Protein AF-A0A6B3C9T1-F1 (afdb_monomer)

Solvent-accessible surface area (backbone atoms only — not comparable to full-atom values): 7913 Å² total; per-residue (Å²): 84,86,90,52,29,87,85,34,70,77,34,71,49,94,44,72,63,60,26,38,49,38,34,28,74,73,63,78,34,58,59,70,58,34,50,51,48,46,54,33,49,55,52,54,52,50,53,42,51,56,54,20,61,54,88,68,38,98,55,88,71,81,70,85,52,65,68,58,32,33,52,51,16,42,76,73,69,35,74,89,51,18,45,64,53,40,55,50,52,50,51,52,36,52,54,50,50,49,54,49,48,44,56,72,65,45,45,64,54,49,52,57,52,51,76,64,55,90,85,74,68,90,74,54,81,82,73,49,55,79,64,50,58,77,79,100

InterPro domains:
  IPR013546 PII-uridylyltransferase/Glutamine-synthetase adenylyltransferase [PF08335] (13-105)
  IPR023057 Bifunctional glutamine synthetase adenylyltransferase/adenylyl-removing enzyme [PTHR30621] (1-122)

Radius of gyration: 20.36 Å; Cα contacts (8 Å, |Δi|>4): 92; chains: 1; bounding box: 58×29×45 Å

Secondary structure (DSSP, 8-state):
-HHHHTT-GGG--SSHHHHHHHHHHTTSS-HHHHHHHHHHHHHHHHHHHHHHHGGG----SPP-SHHHHHHHHHHTT--SSHHHHHHHHHHHHHHHHHHHHIIIIIHHHHHHHHTT-SSS----TTTSHHHHTT--

Organism: NCBI:txid2706042

Structure (mmCIF, N/CA/C/O backbone):
data_AF-A0A6B3C9T1-F1
#
_entry.id   AF-A0A6B3C9T1-F1
#
loop_
_atom_site.group_PDB
_atom_site.id
_atom_site.type_symbol
_atom_site.label_atom_id
_atom_site.label_alt_id
_atom_site.label_comp_id
_atom_site.label_asym_id
_atom_site.label_entity_id
_atom_site.label_seq_id
_atom_site.pdbx_PDB_ins_code
_atom_site.Cartn_x
_atom_site.Cartn_y
_atom_site.Cartn_z
_atom_site.occupancy
_atom_site.B_iso_or_equiv
_atom_site.auth_seq_id
_atom_site.auth_comp_id
_atom_site.auth_asym_id
_atom_site.auth_atom_id
_atom_site.pdbx_PDB_model_num
ATOM 1 N N . GLN A 1 1 ? 9.667 4.257 -12.855 1.00 81.25 1 GLN A N 1
ATOM 2 C CA . GLN A 1 1 ? 8.998 4.942 -13.982 1.00 81.25 1 GLN A CA 1
ATOM 3 C C . GLN A 1 1 ? 9.862 6.063 -14.539 1.00 81.25 1 GLN A C 1
ATOM 5 O O . GLN A 1 1 ? 10.188 5.973 -15.702 1.00 81.25 1 GLN A O 1
ATOM 10 N N . LEU A 1 2 ? 10.322 7.045 -13.754 1.00 86.19 2 LEU A N 1
ATOM 11 C CA . LEU A 1 2 ? 11.161 8.137 -14.290 1.00 86.19 2 LEU A CA 1
ATOM 12 C C . LEU A 1 2 ? 12.469 7.658 -14.953 1.00 86.19 2 LEU A C 1
ATOM 14 O O . LEU A 1 2 ? 12.787 8.095 -16.049 1.00 86.19 2 LEU A O 1
ATOM 18 N N . VAL A 1 3 ? 13.169 6.702 -14.334 1.00 84.56 3 VAL A N 1
ATOM 19 C CA . VAL A 1 3 ? 14.456 6.189 -14.848 1.00 84.56 3 VAL A CA 1
ATOM 20 C C . VAL A 1 3 ? 14.301 5.383 -16.148 1.00 84.56 3 VAL A C 1
ATOM 22 O O . VAL A 1 3 ? 15.110 5.510 -17.058 1.00 84.56 3 VAL A O 1
ATOM 25 N N . HIS A 1 4 ? 13.257 4.556 -16.259 1.00 85.69 4 HIS A N 1
ATOM 26 C CA . HIS A 1 4 ? 13.104 3.601 -17.371 1.00 85.69 4 HIS A CA 1
ATOM 27 C C . HIS A 1 4 ? 12.001 3.974 -18.374 1.00 85.69 4 HIS A C 1
ATOM 29 O O . HIS A 1 4 ? 12.004 3.482 -19.494 1.00 85.69 4 HIS A O 1
ATOM 35 N N . GLY A 1 5 ? 11.081 4.872 -18.014 1.00 85.88 5 GLY A N 1
ATOM 36 C CA . GLY A 1 5 ? 9.892 5.207 -18.807 1.00 85.88 5 GLY A CA 1
ATOM 37 C C . GLY A 1 5 ? 10.214 5.904 -20.126 1.00 85.88 5 GLY A C 1
ATOM 38 O O . GLY A 1 5 ? 9.506 5.724 -21.109 1.00 85.88 5 GLY A O 1
ATOM 39 N N . ARG A 1 6 ? 11.354 6.607 -20.201 1.00 88.38 6 ARG A N 1
ATOM 40 C CA . ARG A 1 6 ? 11.853 7.153 -21.472 1.00 88.38 6 ARG A CA 1
ATOM 41 C C . ARG A 1 6 ? 12.095 6.058 -22.520 1.00 88.38 6 ARG A C 1
ATOM 43 O O . ARG A 1 6 ? 11.880 6.309 -23.700 1.00 88.38 6 ARG A O 1
ATOM 50 N N . GLY A 1 7 ? 12.581 4.890 -22.093 1.00 86.75 7 GLY A N 1
ATOM 51 C CA . GLY A 1 7 ? 12.882 3.754 -22.970 1.00 86.75 7 GLY A CA 1
ATOM 52 C C . GLY A 1 7 ? 11.755 2.726 -23.069 1.00 86.75 7 GLY A C 1
ATOM 53 O O . GLY A 1 7 ? 11.770 1.911 -23.984 1.00 86.75 7 GLY A O 1
ATOM 54 N N . ASP A 1 8 ? 10.784 2.770 -22.156 1.00 90.06 8 ASP A N 1
ATOM 55 C CA . ASP A 1 8 ? 9.670 1.829 -22.096 1.00 90.06 8 ASP A CA 1
ATOM 56 C C . ASP A 1 8 ? 8.362 2.539 -21.708 1.00 90.06 8 ASP A C 1
ATOM 58 O O . ASP A 1 8 ? 8.074 2.796 -20.534 1.00 90.06 8 ASP A O 1
ATOM 62 N N . ALA A 1 9 ? 7.537 2.825 -22.719 1.00 93.12 9 ALA A N 1
ATOM 63 C CA . ALA A 1 9 ? 6.251 3.495 -22.548 1.00 93.12 9 ALA A CA 1
ATOM 64 C C . ALA A 1 9 ? 5.215 2.647 -21.789 1.00 93.12 9 ALA A C 1
ATOM 66 O O . ALA A 1 9 ? 4.251 3.206 -21.260 1.00 93.12 9 ALA A O 1
ATOM 67 N N . THR A 1 10 ? 5.403 1.324 -21.677 1.00 91.94 10 THR A N 1
ATOM 68 C CA . THR A 1 10 ? 4.509 0.468 -20.875 1.00 91.94 10 THR A CA 1
ATOM 69 C C . THR A 1 10 ? 4.567 0.827 -19.388 1.00 91.94 10 THR A C 1
ATOM 71 O O . THR A 1 10 ? 3.633 0.556 -18.633 1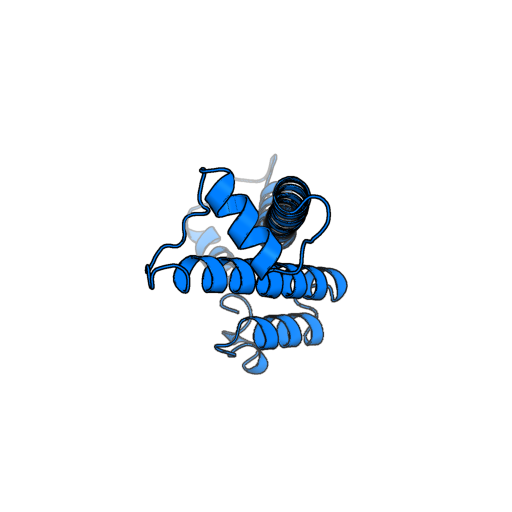.00 91.94 10 THR A O 1
ATOM 74 N N . LEU A 1 11 ? 5.627 1.527 -18.968 1.00 92.12 11 LEU A N 1
ATOM 75 C CA . LEU A 1 11 ? 5.794 2.025 -17.612 1.00 92.12 11 LEU A CA 1
ATOM 76 C C . LEU A 1 11 ? 5.040 3.334 -17.345 1.00 92.12 11 LEU A C 1
ATOM 78 O O . LEU A 1 11 ? 5.123 3.826 -16.226 1.00 92.12 11 LEU A O 1
ATOM 82 N N . HIS A 1 12 ? 4.307 3.922 -18.294 1.00 93.56 12 HIS A N 1
ATOM 83 C CA . HIS A 1 12 ? 3.586 5.195 -18.107 1.00 93.56 12 HIS A CA 1
ATOM 84 C C . HIS A 1 12 ? 2.187 5.043 -17.486 1.00 93.56 12 HIS A C 1
ATOM 86 O O . HIS A 1 12 ? 1.259 5.775 -17.825 1.00 93.56 12 HIS A O 1
ATOM 92 N N . SER A 1 13 ? 2.018 4.109 -16.549 1.00 93.62 13 SER A N 1
ATOM 93 C CA . SER A 1 13 ? 0.766 4.006 -15.796 1.00 93.62 13 SER A CA 1
ATOM 94 C C . SER A 1 13 ? 0.669 5.064 -14.693 1.00 93.62 13 SER A C 1
ATOM 96 O O . SER A 1 13 ? 1.599 5.247 -13.905 1.00 93.6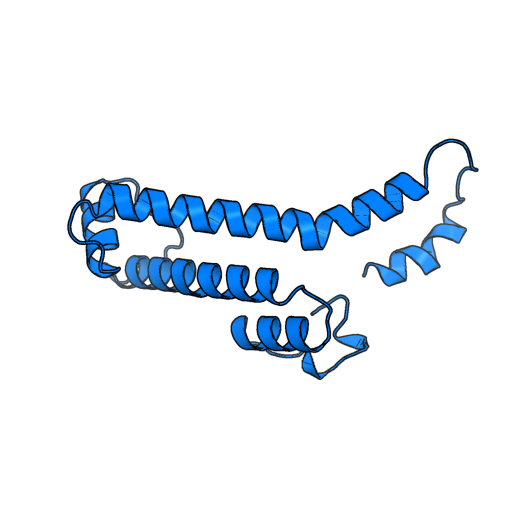2 13 SER A O 1
ATOM 98 N N . GLY A 1 14 ? -0.492 5.715 -14.588 1.00 93.00 14 GLY A N 1
ATOM 99 C CA . GLY A 1 14 ? -0.845 6.564 -13.445 1.00 93.00 14 GLY A CA 1
ATOM 100 C C . GLY A 1 14 ? -1.281 5.779 -12.202 1.00 93.00 14 GLY A C 1
ATOM 101 O O . GLY A 1 14 ? -1.432 6.364 -11.130 1.00 93.00 14 GLY A O 1
ATOM 102 N N . THR A 1 15 ? -1.492 4.464 -12.313 1.00 95.75 15 THR A N 1
ATOM 103 C CA . THR A 1 15 ? -1.889 3.613 -11.186 1.00 95.75 15 THR A CA 1
ATOM 104 C C . THR A 1 15 ? -0.661 2.904 -10.612 1.00 95.75 15 THR A C 1
ATOM 106 O O . THR A 1 15 ? 0.158 2.324 -11.327 1.00 95.75 15 THR A O 1
ATOM 109 N N . THR A 1 16 ? -0.518 2.922 -9.285 1.00 95.75 16 THR A N 1
ATOM 110 C CA . THR A 1 16 ? 0.647 2.313 -8.626 1.00 95.75 16 THR A CA 1
ATOM 111 C C . THR A 1 16 ? 0.725 0.805 -8.866 1.00 95.75 16 THR A C 1
ATOM 113 O O . THR A 1 16 ? 1.813 0.270 -9.054 1.00 95.75 16 THR A O 1
ATOM 116 N N . LEU A 1 17 ? -0.414 0.107 -8.864 1.00 97.38 17 LEU A N 1
ATOM 117 C CA . LEU A 1 17 ? -0.436 -1.349 -9.012 1.00 97.38 17 LEU A CA 1
ATOM 118 C C . LEU A 1 17 ? -0.115 -1.794 -10.443 1.00 97.38 17 LEU A C 1
ATOM 120 O O . LEU A 1 17 ? 0.667 -2.731 -10.599 1.00 97.38 17 LEU A O 1
ATOM 124 N N . ASP A 1 18 ? -0.627 -1.106 -11.468 1.00 97.25 18 ASP A N 1
ATOM 125 C CA . ASP A 1 18 ? -0.290 -1.460 -12.853 1.00 97.25 18 ASP A CA 1
ATOM 126 C C . ASP A 1 18 ? 1.163 -1.093 -13.159 1.00 97.25 18 ASP A C 1
ATOM 128 O O . ASP A 1 18 ? 1.864 -1.853 -13.820 1.00 97.25 18 ASP A O 1
ATOM 132 N N . ALA A 1 19 ? 1.660 0.021 -12.607 1.00 95.81 19 ALA A N 1
ATOM 133 C CA . ALA A 1 19 ? 3.070 0.380 -12.705 1.00 95.81 19 ALA A CA 1
ATOM 134 C C . ALA A 1 19 ? 3.984 -0.686 -12.078 1.00 95.81 19 ALA A C 1
ATOM 136 O O . ALA A 1 19 ? 4.986 -1.062 -12.683 1.00 95.81 19 ALA A O 1
ATOM 137 N N . LEU A 1 20 ? 3.648 -1.205 -10.889 1.00 96.25 20 LEU A N 1
ATOM 138 C CA . LEU A 1 20 ? 4.401 -2.295 -10.255 1.00 96.25 20 LEU A CA 1
ATOM 139 C C . LEU A 1 20 ? 4.362 -3.579 -11.089 1.00 96.25 20 LEU A C 1
ATOM 141 O O . LEU A 1 20 ? 5.378 -4.265 -11.195 1.00 96.25 20 LEU A O 1
ATOM 145 N N . HIS A 1 21 ? 3.216 -3.891 -11.697 1.00 96.56 21 HIS A N 1
ATOM 146 C CA . HIS A 1 21 ? 3.086 -5.043 -12.583 1.00 96.56 21 HIS A CA 1
ATOM 147 C C . HIS A 1 21 ? 3.954 -4.893 -13.841 1.00 96.56 21 HIS A C 1
ATOM 149 O O . HIS A 1 21 ? 4.725 -5.798 -14.154 1.00 96.56 21 HIS A O 1
ATOM 155 N N . ALA A 1 22 ? 3.906 -3.736 -14.506 1.00 95.88 22 ALA A N 1
ATOM 156 C CA . ALA A 1 22 ? 4.721 -3.448 -15.685 1.00 95.88 22 ALA A CA 1
ATO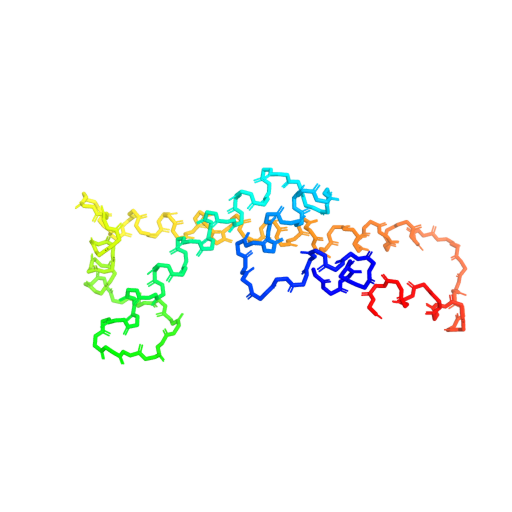M 157 C C . ALA A 1 22 ? 6.226 -3.467 -15.364 1.00 95.88 22 ALA A C 1
ATOM 159 O O . ALA A 1 22 ? 7.008 -4.091 -16.077 1.00 95.88 22 ALA A O 1
ATOM 160 N N . LEU A 1 23 ? 6.634 -2.880 -14.231 1.00 94.06 23 LEU A N 1
ATOM 161 C CA . LEU A 1 23 ? 8.023 -2.924 -13.759 1.00 94.06 23 LEU A CA 1
ATOM 162 C C . LEU A 1 23 ? 8.515 -4.357 -13.515 1.00 94.06 23 LEU A C 1
ATOM 164 O O . LEU A 1 23 ? 9.671 -4.664 -13.801 1.00 94.06 23 LEU A O 1
ATOM 168 N N . ALA A 1 24 ? 7.655 -5.232 -12.991 1.00 96.00 24 ALA A N 1
ATOM 169 C CA . ALA A 1 24 ? 7.988 -6.636 -12.782 1.00 96.00 24 ALA A CA 1
ATOM 170 C C . ALA A 1 24 ? 8.048 -7.426 -14.097 1.00 96.00 24 ALA A C 1
ATOM 172 O O . ALA A 1 24 ? 8.931 -8.268 -14.267 1.00 96.00 24 ALA A O 1
ATOM 173 N N . ALA A 1 25 ? 7.127 -7.150 -15.024 1.00 94.94 25 ALA A N 1
ATOM 174 C CA . ALA A 1 25 ? 7.082 -7.776 -16.342 1.00 94.94 25 ALA A CA 1
ATOM 175 C C . ALA A 1 25 ? 8.312 -7.413 -17.190 1.00 94.94 25 ALA A C 1
ATOM 177 O O . ALA A 1 25 ? 8.908 -8.294 -17.802 1.00 94.94 25 ALA A O 1
ATOM 178 N N . GLY A 1 26 ? 8.742 -6.147 -17.150 1.00 91.31 26 GLY A N 1
ATOM 179 C CA . GLY A 1 26 ? 9.958 -5.662 -17.812 1.00 91.31 26 GLY A CA 1
ATOM 180 C C . GLY A 1 26 ? 11.265 -6.018 -17.093 1.00 91.31 26 GLY A C 1
ATOM 181 O O . GLY A 1 26 ? 12.339 -5.638 -17.545 1.00 91.31 26 GLY A O 1
ATOM 182 N N . GLY A 1 27 ? 11.204 -6.726 -15.958 1.00 90.88 27 GLY A N 1
ATOM 183 C CA . GLY A 1 27 ? 12.387 -7.154 -15.204 1.00 90.88 27 GLY A CA 1
ATOM 184 C C . GLY A 1 27 ? 13.105 -6.047 -14.421 1.00 90.88 27 GLY A C 1
ATOM 185 O O . GLY A 1 27 ? 14.130 -6.318 -13.802 1.00 90.88 27 GLY A O 1
ATOM 186 N N . TYR A 1 28 ? 12.565 -4.825 -14.389 1.00 90.38 28 TYR A N 1
ATOM 187 C CA . TYR A 1 28 ? 13.129 -3.688 -13.649 1.00 90.38 28 TYR A CA 1
ATOM 188 C C . TYR A 1 28 ? 13.038 -3.861 -12.128 1.00 90.38 28 TYR A C 1
ATOM 190 O O . TYR A 1 28 ? 13.850 -3.323 -11.379 1.00 90.38 28 TYR A O 1
ATOM 198 N N . VAL A 1 29 ? 12.032 -4.603 -11.659 1.00 92.44 29 VAL A N 1
ATOM 199 C CA . VAL A 1 29 ? 11.846 -4.958 -10.248 1.00 92.44 29 VAL A CA 1
ATOM 200 C C . VAL A 1 29 ? 11.619 -6.462 -10.152 1.00 92.44 29 VAL A C 1
ATOM 202 O O . VAL A 1 29 ? 10.876 -7.043 -10.940 1.00 92.44 29 VAL A O 1
ATOM 205 N N . GLY A 1 30 ? 12.232 -7.118 -9.164 1.00 93.69 30 GLY A N 1
ATOM 206 C CA . GLY A 1 30 ? 11.996 -8.542 -8.932 1.00 93.69 30 GLY A CA 1
ATOM 207 C C . GLY A 1 30 ? 10.515 -8.822 -8.653 1.00 93.69 30 GLY A C 1
ATOM 208 O O . GLY A 1 30 ? 9.892 -8.120 -7.860 1.00 93.69 30 GLY A O 1
ATOM 209 N N . ARG A 1 31 ? 9.944 -9.875 -9.254 1.00 96.12 31 ARG A N 1
ATOM 210 C CA . ARG A 1 31 ? 8.511 -10.217 -9.104 1.00 96.12 31 ARG A CA 1
ATOM 211 C C . ARG A 1 31 ? 8.063 -10.306 -7.641 1.00 96.12 31 ARG A C 1
ATOM 213 O O . ARG A 1 31 ? 7.014 -9.780 -7.284 1.00 96.12 31 ARG A O 1
ATOM 220 N N . THR A 1 32 ? 8.886 -10.915 -6.787 1.00 97.06 32 THR A N 1
ATOM 221 C CA . THR A 1 32 ? 8.632 -11.020 -5.342 1.00 97.06 32 THR A CA 1
ATOM 222 C C . THR A 1 32 ? 8.618 -9.656 -4.650 1.00 97.06 32 THR A C 1
ATOM 224 O O . THR A 1 32 ? 7.782 -9.417 -3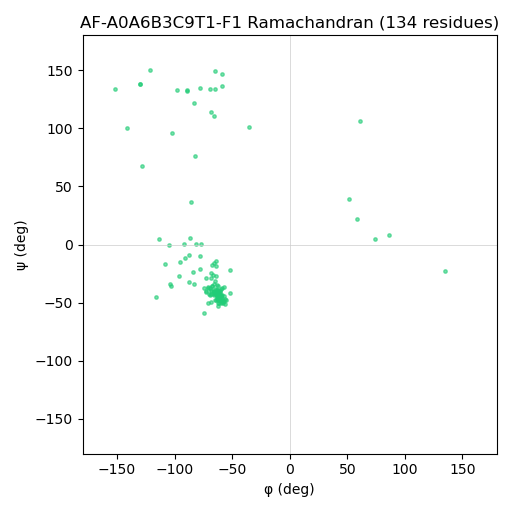.782 1.00 97.06 32 THR A O 1
ATOM 227 N N . ASP A 1 33 ? 9.515 -8.750 -5.040 1.00 96.31 33 ASP A N 1
ATOM 228 C CA . ASP A 1 33 ? 9.585 -7.398 -4.479 1.00 96.31 33 ASP A CA 1
ATOM 229 C C . ASP A 1 33 ? 8.377 -6.562 -4.924 1.00 96.31 33 ASP A C 1
ATOM 231 O O . ASP A 1 33 ? 7.760 -5.882 -4.106 1.00 96.31 33 ASP A O 1
ATOM 235 N N . ALA A 1 34 ? 7.990 -6.661 -6.201 1.00 96.69 34 ALA A N 1
ATOM 236 C CA . ALA A 1 34 ? 6.807 -5.994 -6.737 1.00 96.69 34 ALA A CA 1
ATOM 237 C C . ALA A 1 34 ? 5.517 -6.485 -6.061 1.00 96.69 34 ALA A C 1
ATOM 239 O O . ALA A 1 34 ? 4.672 -5.669 -5.690 1.00 96.69 34 ALA A O 1
ATOM 240 N N . ALA A 1 35 ? 5.387 -7.796 -5.830 1.00 97.69 35 ALA A N 1
ATOM 241 C CA . ALA A 1 35 ? 4.269 -8.363 -5.079 1.00 97.69 35 ALA A CA 1
ATOM 242 C C . ALA A 1 35 ? 4.220 -7.824 -3.638 1.00 97.69 35 ALA A C 1
ATOM 244 O O . ALA A 1 35 ? 3.180 -7.330 -3.205 1.00 97.69 35 ALA A O 1
ATOM 245 N N . GLN A 1 36 ? 5.356 -7.811 -2.926 1.00 98.00 36 GLN A N 1
ATOM 246 C CA . GLN A 1 36 ? 5.433 -7.263 -1.565 1.00 98.00 36 GLN A CA 1
ATOM 247 C C . GLN A 1 36 ? 5.081 -5.768 -1.502 1.00 98.00 36 GLN A C 1
ATOM 249 O O . GLN A 1 36 ? 4.379 -5.344 -0.579 1.00 98.00 36 GLN A O 1
ATOM 254 N N . LEU A 1 37 ? 5.537 -4.967 -2.472 1.00 98.06 37 LEU A N 1
ATOM 255 C CA . LEU A 1 37 ? 5.148 -3.558 -2.588 1.00 98.06 37 LEU A CA 1
ATOM 256 C C . LEU A 1 37 ? 3.651 -3.410 -2.868 1.00 98.06 37 LEU A C 1
ATOM 258 O O . LEU A 1 37 ? 3.005 -2.559 -2.259 1.00 98.06 37 LEU A O 1
ATOM 262 N N . GLY A 1 38 ? 3.086 -4.252 -3.736 1.00 98.31 38 GLY A N 1
ATOM 263 C CA . GLY A 1 38 ? 1.655 -4.263 -4.031 1.00 98.31 38 GL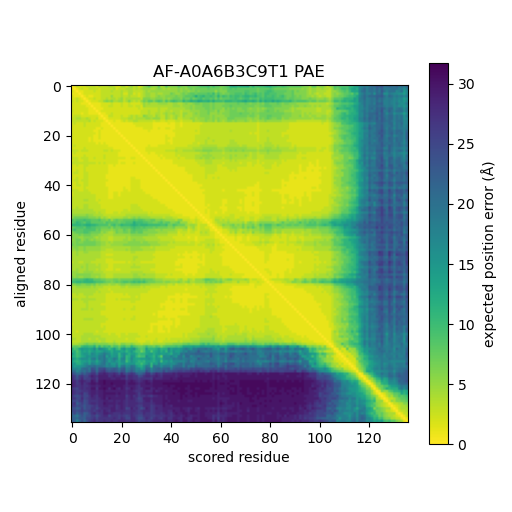Y A CA 1
ATOM 264 C C . GLY A 1 38 ? 0.806 -4.573 -2.797 1.00 98.31 38 GLY A C 1
ATOM 265 O O . GLY A 1 38 ? -0.177 -3.881 -2.531 1.00 98.31 38 GLY A O 1
ATOM 266 N N . ASP A 1 39 ? 1.204 -5.565 -2.004 1.00 98.31 39 ASP A N 1
ATOM 267 C CA . ASP A 1 39 ? 0.510 -5.929 -0.764 1.00 98.31 39 ASP A CA 1
ATOM 268 C C . ASP A 1 39 ? 0.591 -4.816 0.282 1.00 98.31 39 ASP A C 1
ATOM 270 O O . ASP A 1 39 ? -0.415 -4.462 0.903 1.00 98.31 39 ASP A O 1
ATOM 274 N N . ALA A 1 40 ? 1.770 -4.208 0.444 1.00 98.38 40 ALA A N 1
ATOM 275 C CA . ALA A 1 40 ? 1.938 -3.063 1.330 1.00 98.38 40 ALA A CA 1
ATOM 276 C C . ALA A 1 40 ? 1.110 -1.856 0.880 1.00 98.38 40 ALA A C 1
ATOM 278 O O . ALA A 1 40 ? 0.442 -1.241 1.709 1.00 98.38 40 ALA A O 1
ATOM 279 N N . TYR A 1 41 ? 1.093 -1.548 -0.419 1.00 98.19 41 TYR A N 1
ATOM 280 C CA . TYR A 1 41 ? 0.290 -0.462 -0.973 1.00 98.19 41 TYR A CA 1
ATOM 281 C C . TYR A 1 41 ? -1.199 -0.661 -0.679 1.00 98.19 41 TYR A C 1
ATOM 283 O O . TYR A 1 41 ? -1.842 0.240 -0.143 1.00 98.19 41 TYR A O 1
ATOM 291 N N . ARG A 1 42 ? -1.747 -1.853 -0.956 1.00 98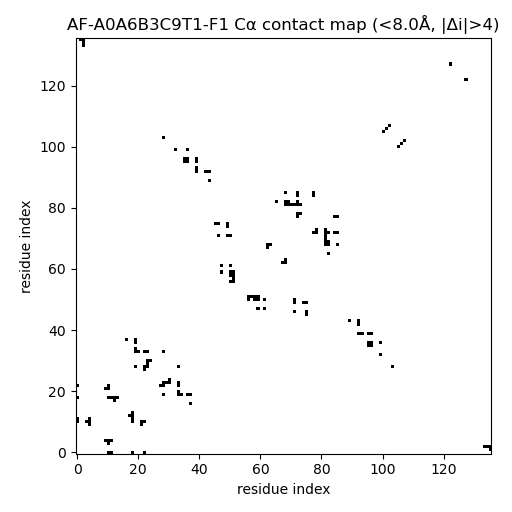.31 42 ARG A N 1
ATOM 292 C CA . ARG A 1 42 ? -3.163 -2.161 -0.690 1.00 98.31 42 ARG A CA 1
ATOM 293 C C . ARG A 1 42 ? -3.510 -2.014 0.788 1.00 98.31 42 ARG A C 1
ATOM 295 O O . ARG A 1 42 ? -4.532 -1.406 1.109 1.00 98.31 42 ARG A O 1
ATOM 302 N N . PHE A 1 43 ? -2.661 -2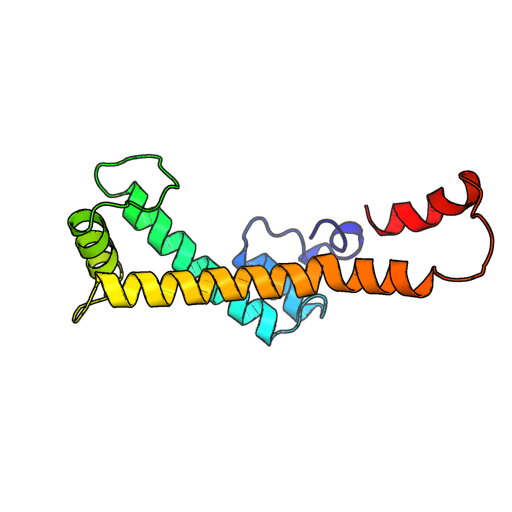.527 1.679 1.00 98.38 43 PHE A N 1
ATOM 303 C CA . PHE A 1 43 ? -2.863 -2.405 3.122 1.00 98.38 43 PHE A CA 1
ATOM 304 C C . PHE A 1 43 ? -2.849 -0.940 3.576 1.00 98.38 43 PHE A C 1
ATOM 306 O O . PHE A 1 43 ? -3.802 -0.485 4.208 1.00 98.38 43 PHE A O 1
ATOM 313 N N . LEU A 1 44 ? -1.800 -0.190 3.223 1.00 97.38 44 LEU A N 1
ATOM 314 C CA . LEU A 1 44 ? -1.609 1.193 3.667 1.00 97.38 44 LEU A CA 1
ATOM 315 C C . LEU A 1 44 ? -2.684 2.126 3.098 1.00 97.38 44 LEU A C 1
ATOM 317 O O . LEU A 1 44 ? -3.227 2.942 3.838 1.00 97.38 44 LEU A O 1
ATOM 321 N N . ARG A 1 45 ? -3.062 1.963 1.823 1.00 97.50 45 ARG A N 1
ATOM 322 C CA . ARG A 1 45 ? -4.160 2.731 1.215 1.00 97.50 45 ARG A CA 1
ATOM 323 C C . ARG A 1 45 ? -5.506 2.408 1.844 1.00 97.50 45 ARG A C 1
ATOM 325 O O . ARG A 1 45 ? -6.276 3.323 2.110 1.00 97.50 45 ARG A O 1
ATOM 332 N N . SER A 1 46 ? -5.771 1.136 2.146 1.00 97.56 46 SER A N 1
ATOM 333 C CA . SER A 1 46 ? -6.989 0.754 2.869 1.00 97.56 46 SER A CA 1
ATOM 334 C C . SER A 1 46 ? -7.024 1.390 4.257 1.00 97.56 46 SER A C 1
ATOM 336 O O . SER A 1 46 ? -8.037 1.968 4.636 1.00 97.56 46 SER A O 1
ATOM 338 N N . MET A 1 47 ? -5.917 1.329 5.002 1.00 97.25 47 MET A N 1
ATOM 339 C CA . MET A 1 47 ? -5.793 1.944 6.326 1.00 97.25 47 MET A CA 1
ATOM 340 C C . MET A 1 47 ? -6.046 3.455 6.270 1.00 97.25 47 MET A C 1
ATOM 342 O O . MET A 1 47 ? -6.864 3.969 7.029 1.00 97.25 47 MET A O 1
ATOM 346 N N . GLU A 1 48 ? -5.407 4.150 5.329 1.00 96.81 48 GLU A N 1
ATOM 347 C CA . GLU A 1 48 ? -5.595 5.581 5.091 1.00 96.81 48 GLU A CA 1
ATOM 348 C C . GLU A 1 48 ? -7.054 5.920 4.764 1.00 96.81 48 GLU A C 1
ATOM 350 O O . GLU A 1 48 ? -7.629 6.820 5.371 1.00 96.81 48 GLU A O 1
ATOM 355 N N . HIS A 1 49 ? -7.693 5.170 3.863 1.00 96.94 49 HIS A N 1
ATOM 356 C CA . HIS A 1 49 ? -9.104 5.381 3.532 1.00 96.94 49 HIS A CA 1
ATOM 357 C C . HIS A 1 49 ? -10.010 5.190 4.748 1.00 96.94 49 HIS A C 1
ATOM 359 O O . HIS A 1 49 ? -10.933 5.975 4.949 1.00 96.94 49 HIS A O 1
ATOM 365 N N . ARG A 1 50 ? -9.747 4.193 5.603 1.00 96.69 50 ARG A N 1
ATOM 366 C CA . ARG A 1 50 ? -10.517 3.989 6.844 1.00 96.69 50 ARG A CA 1
ATOM 367 C C . ARG A 1 50 ? -10.302 5.104 7.861 1.00 96.69 50 ARG A C 1
ATOM 369 O O . ARG A 1 50 ? -11.253 5.481 8.546 1.00 96.69 50 ARG A O 1
ATOM 376 N N . ILE A 1 51 ? -9.089 5.648 7.940 1.00 96.00 51 ILE A N 1
ATOM 377 C CA . ILE A 1 51 ? -8.793 6.834 8.747 1.00 96.00 51 ILE A CA 1
ATOM 378 C C . ILE A 1 51 ? -9.587 8.035 8.222 1.00 96.00 51 ILE A C 1
ATOM 380 O O . ILE A 1 51 ? -10.244 8.715 9.005 1.00 96.00 51 ILE A O 1
ATOM 384 N N . GLN A 1 52 ? -9.581 8.261 6.908 1.00 95.88 52 GLN A N 1
ATOM 385 C CA . GLN A 1 52 ? -10.221 9.427 6.300 1.00 95.88 52 GLN A CA 1
ATOM 386 C C . GLN A 1 52 ? -11.750 9.371 6.347 1.00 95.88 52 GLN A C 1
ATOM 388 O O . GLN A 1 52 ? -12.409 10.383 6.585 1.00 95.88 52 GLN A O 1
ATOM 393 N N . LEU A 1 53 ? -12.332 8.183 6.166 1.00 95.31 53 LEU A N 1
ATOM 394 C CA . LEU A 1 53 ? -13.779 7.983 6.267 1.00 95.31 53 LEU A CA 1
ATOM 395 C C . LEU A 1 53 ? -14.297 8.245 7.685 1.00 95.31 53 LEU A C 1
ATOM 397 O O . LEU A 1 53 ? -15.423 8.715 7.856 1.00 95.31 53 LEU A O 1
ATOM 401 N N . TYR A 1 54 ? -13.486 7.986 8.713 1.00 93.12 54 TYR A N 1
ATOM 402 C CA . TYR A 1 54 ? -13.884 8.284 10.080 1.00 93.12 54 TYR A CA 1
ATOM 403 C C . TYR A 1 54 ? -13.968 9.796 10.303 1.00 93.12 54 TYR A C 1
ATOM 405 O O . TYR A 1 54 ? -12.969 10.514 10.276 1.00 93.12 54 TYR A O 1
ATOM 413 N N . ARG A 1 55 ? -15.191 10.281 10.545 1.00 91.31 55 ARG A N 1
ATOM 414 C CA . ARG A 1 55 ? -15.512 11.713 10.682 1.00 91.31 55 ARG A CA 1
ATOM 415 C C . ARG A 1 55 ? -15.147 12.551 9.445 1.00 91.31 55 ARG A C 1
ATOM 417 O O . ARG A 1 55 ? -14.994 13.761 9.579 1.00 91.31 55 ARG A O 1
ATOM 424 N N . LEU A 1 56 ? -15.016 11.919 8.271 1.00 92.44 56 LEU A N 1
ATOM 425 C CA . LEU A 1 56 ? -14.751 12.571 6.979 1.00 92.44 56 LEU A CA 1
ATOM 426 C C . LEU A 1 56 ? -13.548 13.534 7.010 1.00 92.44 56 LEU A C 1
ATOM 428 O O . LEU A 1 56 ? -13.577 14.621 6.430 1.00 92.44 56 LEU A O 1
ATOM 432 N N . ARG A 1 57 ? -12.480 13.150 7.718 1.00 88.12 57 ARG A N 1
ATOM 433 C CA . ARG A 1 57 ? -11.279 13.978 7.876 1.00 88.12 57 ARG A CA 1
ATOM 434 C C . ARG A 1 57 ? -10.283 13.702 6.759 1.00 88.12 57 ARG A C 1
ATOM 436 O O . ARG A 1 57 ? -9.901 12.563 6.528 1.00 88.12 57 ARG A O 1
ATOM 443 N N . ARG A 1 58 ? -9.750 14.751 6.134 1.00 89.31 58 ARG A N 1
ATOM 444 C CA . ARG A 1 58 ? -8.586 14.634 5.241 1.00 89.31 58 ARG A CA 1
ATOM 445 C C . ARG A 1 58 ? -7.300 14.628 6.070 1.00 89.31 58 ARG A C 1
ATOM 447 O O . ARG A 1 58 ? -6.630 15.645 6.182 1.00 89.31 58 ARG A O 1
ATOM 454 N N . THR A 1 59 ? -7.006 13.499 6.709 1.00 91.56 59 THR A N 1
ATOM 455 C CA . THR A 1 59 ? -5.751 13.282 7.442 1.00 91.56 59 THR A CA 1
ATOM 456 C C . THR A 1 59 ? -5.007 12.076 6.882 1.00 91.56 59 THR A C 1
ATOM 458 O O . THR A 1 59 ? -5.617 11.133 6.376 1.00 91.56 59 THR A O 1
ATOM 461 N N . HIS A 1 60 ? -3.683 12.126 6.978 1.00 87.50 60 HIS A N 1
ATOM 462 C CA . HIS A 1 60 ? -2.779 11.029 6.626 1.00 87.50 60 HIS A CA 1
ATOM 463 C C . HIS A 1 60 ? -2.048 10.481 7.861 1.00 87.50 60 HIS A C 1
ATOM 465 O O . HIS A 1 60 ? -1.178 9.623 7.740 1.00 87.50 60 HIS A O 1
ATOM 471 N N . LEU A 1 61 ? -2.387 10.987 9.051 1.00 92.44 61 LEU A N 1
ATOM 472 C CA . LEU A 1 61 ? -1.793 10.562 10.311 1.00 92.44 61 LEU A CA 1
ATOM 473 C C . LEU A 1 61 ? -2.582 9.391 10.893 1.00 92.44 61 LEU A C 1
ATOM 475 O O . LEU A 1 61 ? -3.813 9.427 10.965 1.00 92.44 61 LEU A O 1
ATOM 479 N N . VAL A 1 62 ? -1.857 8.363 11.326 1.00 93.44 62 VAL A N 1
ATOM 480 C CA . VAL A 1 62 ? -2.429 7.276 12.121 1.00 93.44 62 VAL A CA 1
ATOM 481 C C . VAL A 1 62 ? -2.780 7.833 13.505 1.00 93.44 62 VAL A C 1
ATOM 483 O O . VAL A 1 62 ? -1.970 8.568 14.067 1.00 93.44 62 VAL A O 1
ATOM 486 N N . PRO A 1 63 ? -3.975 7.544 14.049 1.00 94.50 63 PRO A N 1
ATOM 487 C CA . PRO A 1 63 ? -4.347 8.013 15.380 1.00 94.50 63 PRO A CA 1
ATOM 488 C C . PRO A 1 63 ? -3.464 7.389 16.465 1.00 94.50 63 PRO A C 1
ATOM 490 O O . PRO A 1 63 ? -3.028 6.247 16.334 1.00 94.50 63 PRO A O 1
ATOM 493 N N . GLU A 1 64 ? -3.252 8.125 17.553 1.00 94.44 64 GLU A N 1
ATOM 494 C CA . GLU A 1 64 ? -2.490 7.654 18.720 1.00 94.44 64 GLU A CA 1
ATOM 495 C C . GLU A 1 64 ? -3.402 7.093 19.820 1.00 94.44 64 GLU A C 1
ATOM 497 O O . GLU A 1 64 ? -2.992 6.213 20.573 1.00 94.44 64 GLU A O 1
ATOM 502 N N . ASP A 1 65 ? -4.652 7.565 19.887 1.00 96.31 65 ASP A N 1
ATOM 503 C CA . ASP A 1 65 ? -5.637 7.096 20.860 1.00 96.31 65 ASP A CA 1
ATOM 504 C C . ASP A 1 65 ? -5.998 5.618 20.630 1.00 96.31 65 ASP A C 1
ATOM 506 O O . ASP A 1 65 ? -6.292 5.174 19.514 1.00 96.31 65 ASP A O 1
ATOM 510 N N . GLU A 1 66 ? -6.013 4.844 21.714 1.00 97.31 66 GLU A N 1
ATOM 511 C CA . GLU A 1 66 ? -6.229 3.401 21.657 1.00 97.31 66 GLU A CA 1
ATOM 512 C C . GLU A 1 66 ? -7.641 3.029 21.178 1.00 97.31 66 GLU A C 1
ATOM 514 O O . GLU A 1 66 ? -7.815 2.036 20.463 1.00 97.31 66 GLU A O 1
ATOM 519 N N . ASN A 1 67 ? -8.666 3.820 21.515 1.00 97.19 67 ASN A N 1
ATOM 520 C CA . ASN A 1 67 ? -10.027 3.566 21.039 1.00 97.19 67 ASN A CA 1
ATOM 521 C C . ASN A 1 67 ? -10.132 3.812 19.535 1.00 97.19 67 ASN A C 1
ATOM 523 O O . ASN A 1 67 ? -10.776 3.034 18.819 1.00 97.19 67 ASN A O 1
ATOM 527 N N . ASP A 1 68 ? -9.458 4.850 19.045 1.00 96.56 68 ASP A N 1
ATOM 528 C CA . ASP A 1 68 ? -9.359 5.124 17.619 1.00 96.56 68 ASP A CA 1
ATOM 529 C C . ASP A 1 68 ? -8.604 4.017 16.869 1.00 96.56 68 ASP A C 1
ATOM 531 O O . ASP A 1 68 ? -9.072 3.563 15.817 1.00 96.56 68 ASP A O 1
ATOM 535 N N . LEU A 1 69 ? -7.500 3.513 17.430 1.00 97.88 69 LEU A N 1
ATOM 536 C CA . LEU A 1 69 ? -6.768 2.364 16.887 1.00 97.88 69 LEU A CA 1
ATOM 537 C C . LEU A 1 69 ? -7.618 1.090 16.886 1.00 97.88 69 LEU A C 1
ATOM 539 O O . LEU A 1 69 ? -7.635 0.359 15.895 1.00 97.88 69 LEU A O 1
ATOM 543 N N . ARG A 1 70 ? -8.380 0.833 17.955 1.00 98.12 70 ARG A N 1
ATOM 544 C CA . ARG A 1 70 ? -9.274 -0.330 18.056 1.00 98.12 70 ARG A CA 1
ATOM 545 C C . ARG A 1 70 ? -10.367 -0.277 16.992 1.00 98.12 70 ARG A C 1
ATOM 547 O O . ARG A 1 70 ? -10.631 -1.288 16.337 1.00 98.12 70 ARG A O 1
ATOM 554 N N . ARG A 1 71 ? -10.986 0.892 16.782 1.00 97.44 71 ARG A N 1
ATOM 555 C CA . ARG A 1 71 ? -11.964 1.104 15.701 1.00 97.44 71 ARG A CA 1
ATOM 556 C C . ARG A 1 71 ? -11.322 0.859 14.338 1.00 97.44 71 ARG A C 1
ATOM 558 O O . ARG A 1 71 ? -11.905 0.151 13.516 1.00 97.44 71 ARG A O 1
ATOM 565 N N . LEU A 1 72 ? -10.144 1.434 14.098 1.00 97.75 72 LEU A N 1
ATOM 566 C CA . LEU A 1 72 ? -9.426 1.275 12.837 1.00 97.75 72 LEU A CA 1
ATOM 567 C C . LEU A 1 72 ? -9.117 -0.201 12.564 1.00 97.75 72 LEU A C 1
ATOM 569 O O . LEU A 1 72 ? -9.503 -0.704 11.510 1.00 97.75 72 LEU A O 1
ATOM 573 N N . GLY A 1 73 ? -8.541 -0.917 13.533 1.00 98.00 73 GLY A N 1
ATOM 574 C CA . GLY A 1 73 ? -8.239 -2.345 13.420 1.00 98.00 73 GLY A CA 1
ATOM 575 C C . GLY A 1 73 ? -9.480 -3.178 13.091 1.00 98.00 73 GLY A C 1
ATOM 576 O O . GLY A 1 73 ? -9.474 -3.937 12.121 1.00 98.00 73 GLY A O 1
ATOM 577 N N . ARG A 1 74 ? -10.594 -2.949 13.800 1.00 97.75 74 ARG A N 1
ATOM 578 C CA . ARG A 1 74 ? -11.880 -3.608 13.505 1.00 97.75 74 ARG A CA 1
ATOM 579 C C . ARG A 1 74 ? -12.388 -3.300 12.102 1.00 97.75 74 ARG A C 1
ATOM 581 O O . ARG A 1 74 ? -12.859 -4.200 11.411 1.00 97.75 74 ARG A O 1
ATOM 588 N N . SER A 1 75 ? -12.262 -2.053 11.649 1.00 97.44 75 SER A N 1
ATOM 589 C CA . SER A 1 75 ? -12.661 -1.662 10.292 1.00 97.44 75 SER A CA 1
ATOM 590 C C . SER A 1 75 ? -11.827 -2.363 9.211 1.00 97.44 75 SER A C 1
ATOM 592 O O . SER A 1 75 ? -12.326 -2.606 8.114 1.00 97.44 75 SER A O 1
ATOM 594 N N . MET A 1 76 ? -10.590 -2.743 9.538 1.00 97.38 76 MET A N 1
ATOM 595 C CA . MET A 1 76 ? -9.698 -3.525 8.683 1.00 97.38 76 MET A CA 1
ATOM 596 C C . MET A 1 76 ? -9.892 -5.044 8.829 1.00 97.38 76 MET A C 1
ATOM 598 O O . MET A 1 76 ? -9.143 -5.810 8.232 1.00 97.38 76 MET A O 1
ATOM 602 N N . GLY A 1 77 ? -10.895 -5.494 9.593 1.00 97.00 77 GLY A N 1
ATOM 603 C CA . GLY A 1 77 ? -11.218 -6.911 9.773 1.00 97.00 77 GLY A CA 1
ATOM 604 C C . GLY A 1 77 ? -10.433 -7.622 10.880 1.00 97.00 77 GLY A C 1
ATOM 605 O O . GLY A 1 77 ? -10.569 -8.834 11.014 1.00 97.00 77 GLY A O 1
ATOM 606 N N . LEU A 1 78 ? -9.655 -6.895 11.687 1.00 96.81 78 LEU A N 1
ATOM 607 C CA . LEU A 1 78 ? -8.905 -7.434 12.826 1.00 96.81 78 LEU A CA 1
ATOM 608 C C . LEU A 1 78 ? -9.836 -7.528 14.040 1.00 96.81 78 LEU A C 1
ATOM 610 O O . LEU A 1 78 ? -10.453 -6.529 14.421 1.00 96.81 78 LEU A O 1
ATOM 614 N N . ARG A 1 79 ? -10.012 -8.729 14.602 1.00 90.81 79 ARG A N 1
ATOM 615 C CA . ARG A 1 79 ? -11.128 -9.022 15.525 1.00 90.81 79 ARG A CA 1
ATOM 616 C C . ARG A 1 79 ? -10.687 -9.363 16.939 1.00 90.81 79 ARG A C 1
ATOM 618 O O . ARG A 1 79 ? -11.300 -8.843 17.867 1.00 90.81 79 ARG A O 1
ATOM 625 N N . THR A 1 80 ? -9.670 -10.207 17.094 1.00 94.81 80 THR A N 1
ATOM 626 C CA . THR A 1 80 ? -9.272 -10.741 18.404 1.00 94.81 80 THR A CA 1
ATOM 627 C C . THR A 1 80 ? -8.557 -9.675 19.219 1.00 94.81 80 THR A C 1
ATOM 629 O O . THR A 1 80 ? -9.062 -9.256 20.252 1.00 94.81 80 THR A O 1
ATOM 632 N N . GLU A 1 81 ? -7.451 -9.149 18.689 1.00 97.38 81 GLU A N 1
ATOM 633 C CA . GLU A 1 81 ? -6.628 -8.127 19.343 1.00 97.38 81 GLU A CA 1
ATOM 634 C C . GLU A 1 81 ? -6.409 -6.948 18.379 1.00 97.38 81 GLU A C 1
ATOM 636 O O . GLU A 1 81 ? -5.292 -6.733 17.900 1.00 97.38 81 GLU A O 1
ATOM 641 N N . PRO A 1 82 ? -7.461 -6.169 18.041 1.00 97.56 82 PRO A N 1
ATOM 642 C CA . PRO A 1 82 ? -7.444 -5.284 16.875 1.00 97.56 82 PRO A CA 1
ATOM 643 C C . PRO A 1 82 ? -6.303 -4.265 16.884 1.00 97.56 82 PRO A C 1
ATOM 645 O O . PRO A 1 82 ? -5.744 -3.967 15.834 1.00 97.56 82 PRO A O 1
ATOM 648 N N . VAL A 1 83 ? -5.944 -3.743 18.062 1.00 98.31 83 VAL A N 1
ATOM 649 C CA . VAL A 1 83 ? -4.852 -2.770 18.221 1.00 98.31 83 VAL A CA 1
ATOM 650 C C . VAL A 1 83 ? -3.494 -3.440 18.009 1.00 98.31 83 VAL A C 1
ATOM 652 O O . VAL A 1 83 ? -2.681 -2.962 17.217 1.00 98.31 83 VAL A O 1
ATOM 655 N N . ALA A 1 84 ? -3.241 -4.566 18.681 1.00 98.19 84 ALA A N 1
ATOM 656 C CA . ALA A 1 84 ? -1.968 -5.273 18.578 1.00 98.19 84 ALA A CA 1
ATOM 657 C C . ALA A 1 84 ? -1.747 -5.838 17.166 1.00 98.19 84 ALA A C 1
ATOM 659 O O . ALA A 1 84 ? -0.658 -5.694 16.601 1.00 98.19 84 ALA A O 1
ATOM 660 N N . GLU A 1 85 ? -2.786 -6.425 16.569 1.00 98.25 85 GLU A N 1
ATOM 661 C CA . GLU A 1 85 ? -2.767 -6.937 15.199 1.00 98.25 85 GLU A CA 1
ATOM 662 C C . GLU A 1 85 ? -2.527 -5.814 14.186 1.00 98.25 85 GLU A C 1
ATOM 664 O O . GLU A 1 85 ? -1.684 -5.970 13.297 1.00 98.25 85 GLU A O 1
ATOM 669 N N . LEU A 1 86 ? -3.191 -4.661 14.350 1.00 98.25 86 LEU A N 1
ATOM 670 C CA . LEU A 1 86 ? -3.016 -3.506 13.470 1.00 98.25 86 LEU A CA 1
ATOM 671 C C . LEU A 1 86 ? -1.581 -2.992 13.539 1.00 98.25 86 LEU A C 1
ATOM 673 O O . LEU A 1 86 ? -0.922 -2.860 12.509 1.00 98.25 86 LEU A O 1
ATOM 677 N N . ASN A 1 87 ? -1.066 -2.771 14.749 1.00 97.81 87 ASN A N 1
ATOM 678 C CA . ASN A 1 87 ? 0.295 -2.285 14.965 1.00 97.81 87 ASN A CA 1
ATOM 679 C C . ASN A 1 87 ? 1.350 -3.269 14.448 1.00 97.81 87 ASN A C 1
ATOM 681 O O . ASN A 1 87 ? 2.405 -2.863 13.954 1.00 97.81 87 ASN A O 1
ATOM 685 N N . LYS A 1 88 ? 1.097 -4.577 14.552 1.00 98.06 88 LYS A N 1
ATOM 686 C CA . LYS A 1 88 ? 1.972 -5.613 13.991 1.00 98.06 88 LYS A CA 1
ATOM 687 C C . LYS A 1 88 ? 1.952 -5.583 12.461 1.00 98.06 88 LYS A C 1
ATOM 689 O O . LYS A 1 88 ? 3.018 -5.566 11.845 1.00 98.06 88 LYS A O 1
ATOM 694 N N . ALA A 1 89 ? 0.768 -5.555 11.851 1.00 97.94 89 ALA A N 1
ATOM 695 C CA . ALA A 1 89 ? 0.612 -5.518 10.399 1.00 97.94 89 ALA A CA 1
ATOM 696 C C . ALA A 1 89 ? 1.209 -4.238 9.802 1.00 97.94 89 ALA A C 1
ATOM 698 O O . ALA A 1 89 ? 1.976 -4.307 8.840 1.00 97.94 89 ALA A O 1
ATOM 699 N N . TRP A 1 90 ? 0.934 -3.087 10.416 1.00 97.62 90 TRP A N 1
ATOM 700 C CA . TRP A 1 90 ? 1.451 -1.800 9.970 1.00 97.62 90 TRP A CA 1
ATOM 701 C C . TRP A 1 90 ? 2.979 -1.756 10.018 1.00 97.62 90 TRP A C 1
ATOM 703 O O . TRP A 1 90 ? 3.601 -1.477 8.992 1.00 97.62 90 TRP A O 1
ATOM 713 N N . ARG A 1 91 ? 3.598 -2.139 11.146 1.00 97.81 91 ARG A N 1
ATOM 714 C CA . ARG A 1 91 ? 5.065 -2.232 11.251 1.00 97.81 91 ARG A CA 1
ATOM 715 C C . ARG A 1 91 ? 5.653 -3.172 10.204 1.00 97.81 91 ARG A C 1
ATOM 717 O O . ARG A 1 91 ? 6.623 -2.811 9.547 1.00 97.81 91 ARG A O 1
ATOM 724 N N . ARG A 1 92 ? 5.043 -4.343 9.990 1.00 98.19 92 ARG A N 1
ATOM 725 C CA . ARG A 1 92 ? 5.491 -5.302 8.969 1.00 98.19 92 ARG A CA 1
ATOM 726 C C . ARG A 1 92 ? 5.514 -4.677 7.572 1.00 98.19 92 ARG A C 1
ATOM 728 O O . ARG A 1 92 ? 6.519 -4.803 6.876 1.00 98.19 92 ARG A O 1
ATOM 735 N N . HIS A 1 93 ? 4.434 -4.007 7.163 1.00 98.31 93 HIS A N 1
ATOM 736 C CA . HIS A 1 93 ? 4.361 -3.366 5.848 1.00 98.31 93 HIS A CA 1
ATOM 737 C C . HIS A 1 93 ? 5.312 -2.166 5.739 1.00 98.31 93 HIS A C 1
ATOM 739 O O . HIS A 1 93 ? 6.026 -2.063 4.745 1.00 98.31 93 HIS A O 1
ATOM 745 N N . ALA A 1 94 ? 5.405 -1.317 6.768 1.00 96.69 94 ALA A N 1
ATOM 746 C CA . ALA A 1 94 ? 6.323 -0.177 6.787 1.00 96.69 94 ALA A CA 1
ATOM 747 C C . ALA A 1 94 ? 7.796 -0.617 6.684 1.00 96.69 94 ALA A C 1
ATOM 749 O O . ALA A 1 94 ? 8.545 -0.094 5.859 1.00 96.69 94 ALA A O 1
ATOM 750 N N . SER A 1 95 ? 8.206 -1.630 7.455 1.00 97.31 95 SER A N 1
ATOM 751 C CA . SER A 1 95 ? 9.559 -2.191 7.382 1.00 97.31 95 SER A CA 1
ATOM 752 C C . SER A 1 95 ? 9.845 -2.851 6.032 1.00 97.31 95 SER A C 1
ATOM 754 O O . SER A 1 95 ? 10.954 -2.720 5.515 1.00 97.31 95 SER A O 1
ATOM 756 N N . ALA A 1 96 ? 8.865 -3.542 5.437 1.00 96.81 96 ALA A N 1
ATOM 757 C CA . ALA A 1 96 ? 9.017 -4.126 4.106 1.00 96.81 96 ALA A CA 1
ATOM 758 C C . ALA A 1 96 ? 9.211 -3.049 3.031 1.00 96.81 96 ALA A C 1
ATOM 760 O O . ALA A 1 96 ? 10.155 -3.145 2.251 1.00 96.81 96 ALA A O 1
ATOM 761 N N . VAL A 1 97 ? 8.380 -2.001 3.033 1.00 97.06 97 VAL A N 1
ATOM 762 C CA . VAL A 1 97 ? 8.500 -0.872 2.097 1.00 97.06 97 VAL A CA 1
ATOM 763 C C . VAL A 1 97 ? 9.849 -0.183 2.254 1.00 97.06 97 VAL A C 1
ATOM 765 O O . VAL A 1 97 ? 10.527 0.021 1.254 1.00 97.06 97 VAL A O 1
ATOM 768 N N . ARG A 1 98 ? 10.283 0.110 3.487 1.00 95.62 98 ARG A N 1
ATOM 769 C CA . ARG A 1 98 ? 11.591 0.731 3.739 1.00 95.62 98 ARG A CA 1
ATOM 770 C C . ARG A 1 98 ? 12.737 -0.109 3.176 1.00 95.62 98 ARG A C 1
ATOM 772 O O . ARG A 1 98 ? 13.549 0.409 2.418 1.00 95.62 98 ARG A O 1
ATOM 779 N N . ARG A 1 99 ? 12.770 -1.409 3.486 1.00 95.31 99 ARG A N 1
ATOM 780 C CA . ARG A 1 99 ? 13.802 -2.328 2.980 1.00 95.31 99 ARG A CA 1
ATOM 781 C C . ARG A 1 99 ? 13.809 -2.393 1.450 1.00 95.31 99 ARG A C 1
ATOM 783 O O . ARG A 1 99 ? 14.874 -2.401 0.841 1.00 95.31 99 ARG A O 1
ATOM 790 N N . LEU A 1 100 ? 12.634 -2.473 0.825 1.00 94.94 100 LEU A N 1
ATOM 791 C CA . LEU A 1 100 ? 12.509 -2.544 -0.634 1.00 94.94 100 LEU A CA 1
ATOM 792 C C . LEU A 1 100 ? 12.894 -1.221 -1.296 1.00 94.94 100 LEU A C 1
ATOM 794 O O . LEU A 1 100 ? 13.558 -1.231 -2.325 1.00 94.94 100 LEU A O 1
ATOM 798 N N . HIS A 1 101 ? 12.555 -0.094 -0.679 1.00 91.38 101 HIS A N 1
ATOM 799 C CA . HIS A 1 101 ? 12.990 1.221 -1.126 1.00 91.38 101 HIS A CA 1
ATOM 800 C C . HIS A 1 101 ? 14.521 1.353 -1.061 1.00 91.38 101 HIS A C 1
ATOM 802 O O . HIS A 1 101 ? 15.150 1.712 -2.051 1.00 91.38 101 HIS A O 1
ATOM 808 N N . GLU A 1 102 ? 15.139 0.966 0.059 1.00 90.00 102 GLU A N 1
ATOM 809 C CA . GLU A 1 102 ? 16.600 0.899 0.214 1.00 90.00 102 GLU A CA 1
ATOM 810 C C . GLU A 1 102 ? 17.253 0.020 -0.866 1.00 90.00 102 GLU A C 1
ATOM 812 O O . GLU A 1 102 ? 18.197 0.438 -1.540 1.00 90.00 102 GLU A O 1
ATOM 817 N N . LYS A 1 103 ? 16.700 -1.175 -1.094 1.00 88.50 103 LYS A N 1
ATOM 818 C CA . LYS A 1 103 ? 17.186 -2.123 -2.102 1.00 88.50 103 LYS A CA 1
ATOM 819 C C . LYS A 1 103 ? 17.094 -1.579 -3.530 1.00 88.50 103 LYS A C 1
ATOM 821 O O . LYS A 1 103 ? 18.043 -1.748 -4.285 1.00 88.50 103 LYS A O 1
ATOM 826 N N . LEU A 1 104 ? 15.961 -0.988 -3.907 1.00 86.56 104 LEU A N 1
ATOM 827 C CA . LEU A 1 104 ? 15.689 -0.593 -5.293 1.00 86.56 104 LEU A CA 1
ATOM 828 C C . LEU A 1 104 ? 16.301 0.763 -5.658 1.00 86.56 104 LEU A C 1
ATOM 830 O O . LEU A 1 104 ? 16.715 0.940 -6.798 1.00 86.56 104 LEU A O 1
ATOM 834 N N . PHE A 1 105 ? 16.369 1.706 -4.714 1.00 80.75 105 PHE A N 1
ATOM 835 C CA . PHE A 1 105 ? 16.796 3.079 -5.002 1.00 80.75 105 PHE A CA 1
ATOM 836 C C . PHE A 1 105 ? 18.216 3.397 -4.536 1.00 80.75 105 PHE A C 1
ATOM 838 O O . PHE A 1 105 ? 18.904 4.168 -5.198 1.00 80.75 105 PHE A O 1
ATOM 845 N N . TYR A 1 106 ? 18.681 2.819 -3.424 1.00 72.31 106 TYR A N 1
ATOM 846 C CA . TYR A 1 106 ? 19.967 3.213 -2.838 1.00 72.31 106 TYR A CA 1
ATOM 847 C C . TYR A 1 106 ? 21.089 2.224 -3.115 1.00 72.31 106 TYR A C 1
ATOM 849 O O . TYR A 1 106 ? 22.220 2.646 -3.330 1.00 72.31 106 TYR A O 1
ATOM 857 N N . ARG A 1 107 ? 20.810 0.918 -3.145 1.00 62.25 107 ARG A N 1
ATOM 858 C CA . ARG A 1 107 ? 21.866 -0.083 -3.352 1.00 62.25 107 ARG A CA 1
ATOM 859 C C . ARG A 1 107 ? 22.583 0.041 -4.706 1.00 62.25 107 ARG A C 1
ATOM 861 O O . ARG A 1 107 ? 23.807 0.068 -4.685 1.00 62.25 107 ARG A O 1
ATOM 868 N N . PRO A 1 108 ? 21.886 0.243 -5.842 1.00 68.56 108 PRO A N 1
ATOM 869 C CA . PRO A 1 108 ? 22.556 0.458 -7.125 1.00 68.56 108 PRO A CA 1
ATOM 870 C C . PRO A 1 108 ? 23.430 1.721 -7.142 1.00 68.56 108 PRO A C 1
ATOM 872 O O . PRO A 1 108 ? 24.504 1.720 -7.736 1.00 68.56 108 PRO A O 1
ATOM 875 N N . LEU A 1 109 ? 22.997 2.789 -6.461 1.00 64.25 109 LEU A N 1
ATOM 876 C CA . LEU A 1 109 ? 23.769 4.027 -6.341 1.00 64.25 109 LEU A CA 1
ATOM 877 C C . LEU A 1 109 ? 25.017 3.828 -5.473 1.00 64.25 109 LEU A C 1
ATOM 879 O O . LEU A 1 109 ? 26.096 4.290 -5.831 1.00 64.25 109 LEU A O 1
ATOM 883 N N . LEU A 1 110 ? 24.880 3.128 -4.345 1.00 60.28 110 LEU A N 1
ATOM 884 C CA . LEU A 1 110 ? 25.997 2.816 -3.457 1.00 60.28 110 LEU A CA 1
ATOM 885 C C . LEU A 1 110 ? 27.018 1.903 -4.136 1.00 60.28 110 LEU A C 1
ATOM 887 O O . LEU A 1 110 ? 28.207 2.167 -4.012 1.00 60.28 110 LEU A O 1
ATOM 891 N N . ASP A 1 111 ? 26.580 0.893 -4.889 1.00 57.22 111 ASP A N 1
ATOM 892 C CA . ASP A 1 111 ? 27.477 0.013 -5.644 1.00 57.22 111 A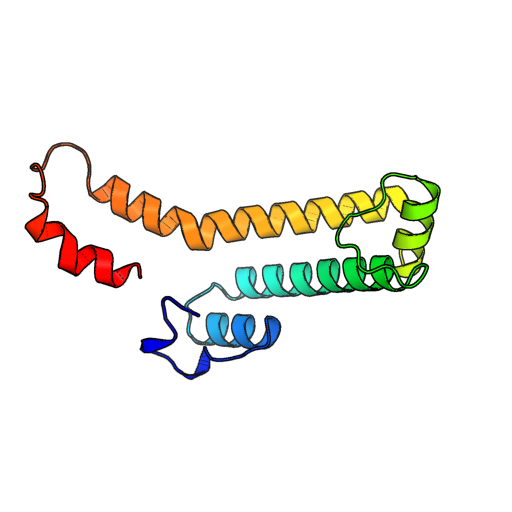SP A CA 1
ATOM 893 C C . ASP A 1 111 ? 28.201 0.790 -6.757 1.00 57.22 111 ASP A C 1
ATOM 895 O O . ASP A 1 111 ? 29.412 0.644 -6.925 1.00 57.22 111 ASP A O 1
ATOM 899 N N . ALA A 1 112 ? 27.499 1.686 -7.462 1.00 64.56 112 ALA A N 1
ATOM 900 C CA . ALA A 1 112 ? 28.107 2.565 -8.460 1.00 64.56 112 ALA A CA 1
ATOM 901 C C . ALA A 1 112 ? 29.153 3.515 -7.849 1.00 64.56 112 ALA A C 1
ATOM 903 O O . ALA A 1 112 ? 30.207 3.718 -8.440 1.00 64.56 112 ALA A O 1
ATOM 904 N N . VAL A 1 113 ? 28.900 4.075 -6.661 1.00 59.84 113 VAL A N 1
ATOM 905 C CA . VAL A 1 113 ? 29.852 4.950 -5.948 1.00 59.84 113 VAL A CA 1
ATOM 906 C C . VAL A 1 113 ? 31.010 4.157 -5.327 1.00 59.84 113 VAL A C 1
ATOM 908 O O . VAL A 1 113 ? 32.152 4.611 -5.355 1.00 59.84 113 VAL A O 1
ATOM 911 N N . ALA A 1 114 ? 30.756 2.959 -4.801 1.00 60.53 114 ALA A N 1
ATOM 912 C CA . ALA A 1 114 ? 31.785 2.092 -4.231 1.00 60.53 114 ALA A CA 1
ATOM 913 C C . ALA A 1 114 ? 32.750 1.564 -5.302 1.00 60.53 114 ALA A C 1
ATOM 915 O O . ALA A 1 114 ? 33.949 1.499 -5.054 1.00 60.53 114 ALA A O 1
ATOM 916 N N . GLN A 1 115 ? 32.269 1.274 -6.517 1.00 58.16 115 GLN A N 1
ATOM 917 C CA . GLN A 1 115 ? 33.149 0.979 -7.656 1.00 58.16 115 GLN A CA 1
ATOM 918 C C . GLN A 1 115 ? 34.005 2.183 -8.092 1.00 58.16 115 GLN A C 1
ATOM 920 O O . GLN A 1 115 ? 34.994 1.996 -8.793 1.00 58.16 115 GLN A O 1
ATOM 925 N N . LEU A 1 116 ? 33.663 3.407 -7.671 1.00 54.78 116 LEU A N 1
ATOM 926 C CA . LEU A 1 116 ? 34.400 4.634 -7.996 1.00 54.78 116 LEU A CA 1
ATOM 927 C C . LEU A 1 116 ? 35.480 5.018 -6.961 1.00 54.78 116 LEU A C 1
ATOM 929 O O . LEU A 1 116 ? 36.151 6.030 -7.155 1.00 54.78 116 LEU A O 1
ATOM 933 N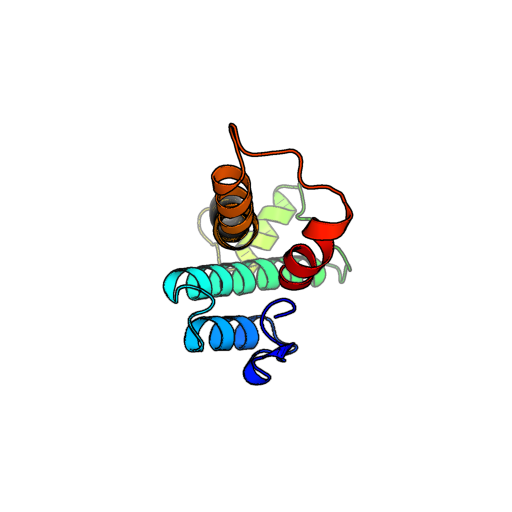 N . THR A 1 117 ? 35.694 4.265 -5.871 1.00 44.31 117 THR A N 1
ATOM 934 C CA . THR A 1 117 ? 36.709 4.640 -4.853 1.00 44.31 117 THR A CA 1
ATOM 935 C C . THR A 1 117 ? 37.287 3.413 -4.128 1.00 44.31 117 THR A C 1
ATOM 937 O O . THR A 1 117 ? 36.483 2.597 -3.685 1.00 44.31 117 THR A O 1
ATOM 940 N N . PRO A 1 118 ? 38.626 3.266 -3.921 1.00 44.62 118 PRO A N 1
ATOM 941 C CA . PRO A 1 118 ? 39.640 4.326 -3.793 1.00 44.62 118 PRO A CA 1
ATOM 942 C C . PRO A 1 118 ? 40.904 4.180 -4.677 1.00 44.62 118 PRO A C 1
ATOM 944 O O . PRO A 1 118 ? 41.521 3.122 -4.735 1.00 44.62 118 PRO A O 1
ATOM 947 N N . GLY A 1 119 ? 41.359 5.293 -5.268 1.00 51.94 119 GLY A N 1
ATOM 948 C CA . GLY A 1 119 ? 42.709 5.420 -5.849 1.00 51.94 119 GLY A CA 1
ATOM 949 C C . GLY A 1 119 ? 42.779 6.066 -7.233 1.00 51.94 119 GLY A C 1
ATOM 950 O O . GLY A 1 119 ? 43.803 6.649 -7.579 1.00 51.94 119 GLY A O 1
ATOM 951 N N . GLU A 1 120 ? 41.696 6.054 -8.004 1.00 42.38 120 GLU A N 1
ATOM 952 C CA . GLU A 1 120 ? 41.723 6.562 -9.374 1.00 42.38 120 GLU A CA 1
ATOM 953 C C . GLU A 1 120 ? 41.096 7.952 -9.469 1.00 42.38 120 GLU A C 1
ATOM 955 O O . GLU A 1 120 ? 39.893 8.135 -9.601 1.00 42.38 120 GLU A O 1
ATOM 960 N N . THR A 1 121 ? 41.996 8.933 -9.418 1.00 42.69 121 THR A N 1
ATOM 961 C CA . THR A 1 121 ? 41.976 10.133 -10.259 1.00 42.69 121 THR A CA 1
ATOM 962 C C . THR A 1 121 ? 40.751 11.036 -10.114 1.00 42.69 121 THR A C 1
ATOM 964 O O . THR A 1 121 ? 39.687 10.767 -10.658 1.00 42.69 121 THR A O 1
ATOM 967 N N . ARG A 1 122 ? 40.946 12.192 -9.453 1.00 43.28 122 ARG A N 1
ATOM 968 C CA . ARG A 1 122 ? 40.025 13.346 -9.454 1.00 43.28 122 ARG A CA 1
ATOM 969 C C . ARG A 1 122 ? 39.353 13.499 -10.825 1.00 43.28 122 ARG A C 1
ATOM 971 O O . ARG A 1 122 ? 39.956 14.030 -11.757 1.00 43.28 122 ARG A O 1
ATOM 978 N N . LEU A 1 123 ? 38.105 13.049 -10.939 1.00 43.38 123 LEU A N 1
ATOM 979 C CA . LEU A 1 123 ? 37.290 13.285 -12.121 1.00 43.38 123 LEU A CA 1
ATOM 980 C C . LEU A 1 123 ? 37.053 14.789 -12.182 1.00 43.38 123 LEU A C 1
ATOM 982 O O . LEU A 1 123 ? 36.385 15.361 -11.319 1.00 43.38 123 LEU A O 1
ATOM 986 N N . SER A 1 124 ? 37.657 15.450 -13.168 1.00 51.66 124 SER A N 1
ATOM 987 C CA . SER A 1 124 ? 37.384 16.864 -13.385 1.00 51.66 124 SER A CA 1
ATOM 988 C C . SER A 1 124 ? 35.880 17.042 -13.655 1.00 51.66 124 SER A C 1
ATOM 990 O O . SER A 1 124 ? 35.260 16.163 -14.270 1.00 51.66 124 SER A O 1
ATOM 992 N N . PRO A 1 125 ? 35.273 18.170 -13.239 1.00 49.97 125 PRO A N 1
ATOM 993 C CA . PRO A 1 125 ? 33.825 18.399 -13.327 1.00 49.97 125 PRO A CA 1
ATOM 994 C C . PRO A 1 125 ? 33.218 18.162 -14.722 1.00 49.97 125 PRO A C 1
ATOM 996 O O . PRO A 1 125 ? 32.030 17.883 -14.854 1.00 49.97 125 PRO A O 1
ATOM 999 N N . ARG A 1 126 ? 34.038 18.222 -15.779 1.00 51.19 126 ARG A N 1
ATOM 1000 C CA . ARG A 1 126 ? 33.623 18.064 -17.178 1.00 51.19 126 ARG A CA 1
ATOM 1001 C C . ARG A 1 126 ? 33.387 16.604 -17.602 1.00 51.19 126 ARG A C 1
ATOM 1003 O O . ARG A 1 126 ? 32.654 16.378 -18.557 1.00 51.19 126 ARG A O 1
ATOM 1010 N N . ALA A 1 127 ? 33.957 15.621 -16.897 1.00 52.28 127 ALA A N 1
ATOM 1011 C CA . ALA A 1 127 ? 33.809 14.190 -17.209 1.00 52.28 127 ALA A CA 1
ATOM 1012 C C . ALA A 1 127 ? 32.620 13.511 -16.493 1.00 52.28 127 ALA A C 1
ATOM 1014 O O . ALA A 1 127 ? 32.253 12.384 -16.833 1.00 52.28 127 ALA A O 1
ATOM 1015 N N . ALA A 1 128 ? 32.011 14.189 -15.513 1.00 50.44 128 ALA A N 1
ATOM 1016 C CA . ALA A 1 128 ? 30.873 13.682 -14.742 1.00 50.44 128 ALA A CA 1
ATOM 1017 C C . ALA A 1 128 ? 29.512 13.910 -15.432 1.00 50.44 128 ALA A C 1
ATOM 1019 O O . ALA A 1 128 ? 28.564 13.167 -15.184 1.00 50.44 128 ALA A O 1
ATOM 1020 N N . GLY A 1 129 ? 29.420 14.897 -16.333 1.00 54.25 129 GLY A N 1
ATOM 1021 C CA . GLY A 1 129 ? 28.169 15.298 -16.992 1.00 54.25 129 GLY A CA 1
ATOM 1022 C C . GLY A 1 129 ? 27.441 14.169 -17.739 1.00 54.25 129 GLY A C 1
ATOM 1023 O O . GLY A 1 129 ? 26.266 13.939 -17.464 1.00 54.25 129 GLY A O 1
ATOM 1024 N N . PRO A 1 130 ? 28.111 13.401 -18.622 1.00 51.41 130 PRO A N 1
ATOM 1025 C CA . PRO A 1 130 ? 27.448 12.333 -19.376 1.00 51.41 130 PRO A CA 1
ATOM 1026 C C . PRO A 1 130 ? 27.005 11.141 -18.514 1.00 51.41 130 PRO A C 1
ATOM 1028 O O . PRO A 1 130 ? 26.094 10.416 -18.898 1.00 51.41 130 PRO A O 1
ATOM 1031 N N . ARG A 1 131 ? 27.646 10.920 -17.356 1.00 49.41 131 ARG A N 1
ATOM 1032 C CA . ARG A 1 131 ? 27.363 9.779 -16.466 1.00 49.41 131 ARG A CA 1
ATOM 1033 C C . ARG A 1 131 ? 26.248 10.075 -15.463 1.00 49.41 131 ARG A C 1
ATOM 1035 O O . ARG A 1 131 ? 25.482 9.176 -15.136 1.00 49.41 131 ARG A O 1
ATOM 1042 N N . LEU A 1 132 ? 26.118 11.328 -15.025 1.00 53.25 132 LEU A N 1
ATOM 1043 C CA . LEU A 1 132 ? 25.005 11.771 -14.179 1.00 53.25 132 LEU A CA 1
ATOM 1044 C C . LEU A 1 132 ? 23.685 11.874 -14.959 1.00 53.25 132 LEU A C 1
ATOM 1046 O O . LEU A 1 132 ? 22.640 11.584 -14.392 1.00 53.25 132 LEU A O 1
ATOM 1050 N N . ALA A 1 133 ? 23.736 12.150 -16.267 1.00 52.81 133 ALA A N 1
ATOM 1051 C CA . ALA A 1 133 ? 22.559 12.161 -17.146 1.00 52.81 133 ALA A CA 1
ATOM 1052 C C . ALA A 1 133 ? 21.861 10.788 -17.294 1.00 52.81 133 ALA A C 1
ATOM 1054 O O . ALA A 1 133 ? 20.744 10.712 -17.795 1.00 52.81 133 ALA A O 1
ATOM 1055 N N . GLY A 1 134 ? 22.508 9.691 -16.877 1.00 45.56 134 GLY A N 1
ATOM 1056 C CA . GLY A 1 134 ? 21.897 8.357 -16.807 1.00 45.56 134 GLY A CA 1
ATOM 1057 C C . GLY A 1 134 ? 21.179 8.059 -15.484 1.00 45.56 134 GLY A C 1
ATOM 1058 O O . GLY A 1 134 ? 20.495 7.044 -15.383 1.00 45.56 134 GLY A O 1
ATOM 1059 N N . LEU A 1 135 ? 21.331 8.922 -14.473 1.00 48.06 135 LEU A N 1
ATOM 1060 C CA . LEU A 1 135 ? 20.691 8.806 -13.155 1.00 48.06 135 LEU A CA 1
ATOM 1061 C C . LEU A 1 135 ? 19.515 9.789 -12.978 1.00 48.06 135 LEU A C 1
ATOM 1063 O O . LEU A 1 135 ? 18.859 9.768 -11.935 1.00 48.06 135 LEU A O 1
ATOM 1067 N N . GLY A 1 136 ? 19.233 10.607 -13.999 1.00 38.50 136 GLY A N 1
ATOM 1068 C CA . GLY A 1 136 ? 18.149 11.591 -14.059 1.00 38.50 136 GLY A CA 1
ATOM 1069 C C . GLY A 1 136 ? 18.391 12.620 -15.150 1.00 38.50 136 GLY A C 1
ATOM 1070 O O . GLY A 1 136 ? 19.379 13.371 -15.011 1.00 38.50 136 GLY A O 1
#

Mean predicted aligned error: 9.6 Å

Sequence (136 aa):
QLVHGRGDATLHSGTTLDALHALAAGGYVGRTDAAQLGDAYRFLRSMEHRIQLYRLRRTHLVPEDENDLRRLGRSMGLRTEPVAELNKAWRRHASAVRRLHEKLFYRPLLDAVAQLTPGETRLSPRAAGPRLAGLG

Foldseek 3Di:
DVLCCVPPVQCPDPDLLSNLVSCCVVVLAPPVLSVLLVVLCVLLVLLQVLVCPVVNHPDSDDDPDPVSQQSSQVSVVNDDRSNVVSVVVNVVSVVSVVVSCCVNPPPVVVVVVVVVDDDDDDDDPVNCVVVVVSVD

pLDDT: mean 85.17, std 18.23, range [38.5, 98.38]